Protein AF-A0A9P9PDI2-F1 (afdb_monomer_lite)

Secondary structure (DSSP, 8-state):
---HHHHHHHHHHHHHHHHHHHHTT-HHHHHHHHHHHHH-TT--HHHHHHHHHHHHHH-S-HHHHHHHHHHHHHHHHHHHHHS-TTS-HHHHHHHHHHHHHHHHHHHHHHHHHHHHTTTTS-SS----------------

pLDDT: mean 81.62, std 16.83, range [42.59, 97.38]

Structure (mmCIF, N/CA/C/O backbone):
data_AF-A0A9P9PDI2-F1
#
_entry.id   AF-A0A9P9PDI2-F1
#
loop_
_atom_site.group_PDB
_atom_site.id
_atom_site.type_symbol
_atom_site.label_atom_id
_atom_site.label_alt_id
_atom_site.label_comp_id
_atom_site.label_asym_id
_atom_site.label_entity_id
_atom_site.label_seq_id
_atom_site.pdbx_PDB_ins_code
_atom_site.Cartn_x
_atom_site.Cartn_y
_atom_site.Cartn_z
_atom_site.occupancy
_atom_site.B_iso_or_equiv
_atom_site.auth_seq_id
_atom_site.auth_comp_id
_atom_site.auth_asym_id
_atom_site.auth_atom_id
_atom_site.pdbx_PDB_model_num
ATOM 1 N N . MET A 1 1 ? -1.127 -13.590 -28.600 1.00 42.59 1 MET A N 1
ATOM 2 C CA . MET A 1 1 ? -0.038 -12.936 -27.851 1.00 42.59 1 MET A CA 1
ATOM 3 C C . MET A 1 1 ? -0.584 -11.592 -27.416 1.00 42.59 1 MET A C 1
ATOM 5 O O . MET A 1 1 ? -0.744 -10.727 -28.268 1.00 42.59 1 MET A O 1
ATOM 9 N N . ALA A 1 2 ? -1.045 -11.480 -26.168 1.00 45.91 2 ALA A N 1
ATOM 10 C CA . ALA A 1 2 ? -1.513 -10.203 -25.639 1.00 45.91 2 ALA A CA 1
ATOM 11 C C . ALA A 1 2 ? -0.301 -9.274 -25.520 1.00 45.91 2 ALA A C 1
ATOM 13 O O . ALA A 1 2 ? 0.767 -9.696 -25.082 1.00 45.91 2 ALA A O 1
ATOM 14 N N . ASN A 1 3 ? -0.450 -8.057 -26.027 1.00 45.94 3 ASN A N 1
ATOM 15 C CA . ASN A 1 3 ? 0.608 -7.062 -26.079 1.00 45.94 3 ASN A CA 1
ATOM 16 C C . ASN A 1 3 ? 0.934 -6.649 -24.631 1.00 45.94 3 ASN A C 1
ATOM 18 O O . ASN A 1 3 ? 0.032 -6.176 -23.946 1.00 45.94 3 ASN A O 1
ATOM 22 N N . ASP A 1 4 ? 2.176 -6.832 -24.169 1.00 55.78 4 ASP A N 1
ATOM 23 C CA . ASP A 1 4 ? 2.650 -6.512 -22.800 1.00 55.78 4 ASP A CA 1
ATOM 24 C C . ASP A 1 4 ? 2.222 -5.093 -22.355 1.00 55.78 4 ASP A C 1
ATOM 26 O O . ASP A 1 4 ? 1.774 -4.878 -21.232 1.00 55.78 4 ASP A O 1
ATOM 30 N N . GLY A 1 5 ? 2.187 -4.137 -23.291 1.00 56.81 5 GLY A N 1
ATOM 31 C CA . GLY A 1 5 ? 1.675 -2.786 -23.037 1.00 56.81 5 GLY A CA 1
ATOM 32 C C . GLY A 1 5 ? 0.186 -2.706 -22.660 1.00 56.81 5 GLY A C 1
ATOM 33 O O . GLY A 1 5 ? -0.175 -1.897 -21.817 1.00 56.81 5 GLY A O 1
ATOM 34 N N . SER A 1 6 ? -0.682 -3.557 -23.219 1.00 60.94 6 SER A N 1
ATOM 35 C CA . SER A 1 6 ? -2.129 -3.533 -22.932 1.00 60.94 6 SER A CA 1
ATOM 36 C C . SER A 1 6 ? -2.453 -4.007 -21.516 1.00 60.94 6 SER A C 1
ATOM 38 O O . SER A 1 6 ? -3.423 -3.542 -20.929 1.00 60.94 6 SER A O 1
ATOM 40 N N . ILE A 1 7 ? -1.649 -4.931 -20.984 1.00 61.31 7 ILE A N 1
ATOM 41 C CA . ILE A 1 7 ? -1.811 -5.469 -19.629 1.00 61.31 7 ILE A CA 1
ATOM 42 C C . ILE A 1 7 ? -1.318 -4.441 -18.606 1.00 61.31 7 ILE A C 1
ATOM 44 O O . ILE A 1 7 ? -1.995 -4.171 -17.617 1.00 61.31 7 ILE A O 1
ATOM 48 N N . ARG A 1 8 ? -0.174 -3.796 -18.872 1.00 61.31 8 ARG A N 1
ATOM 49 C CA . ARG A 1 8 ? 0.348 -2.733 -18.002 1.00 61.31 8 ARG A CA 1
ATOM 50 C C . ARG A 1 8 ? -0.617 -1.551 -17.896 1.00 61.31 8 ARG A C 1
ATOM 52 O O . ARG A 1 8 ? -0.837 -1.090 -16.783 1.00 61.31 8 ARG A O 1
ATOM 59 N N . CYS A 1 9 ? -1.234 -1.126 -19.005 1.00 69.25 9 CYS A N 1
ATOM 60 C CA . CYS A 1 9 ? -2.239 -0.056 -18.994 1.00 69.25 9 CYS A CA 1
ATOM 61 C C . CYS A 1 9 ? -3.434 -0.379 -18.084 1.00 69.25 9 CYS A C 1
ATOM 63 O O . CYS A 1 9 ? -3.857 0.484 -17.322 1.00 69.25 9 CYS A O 1
ATOM 65 N N . GLN A 1 10 ? -3.926 -1.622 -18.099 1.00 82.88 10 GLN A N 1
ATOM 66 C CA . GLN A 1 10 ? -5.062 -2.025 -17.266 1.00 82.88 10 GLN A CA 1
ATOM 67 C C . GLN A 1 10 ? -4.744 -1.929 -15.766 1.00 82.88 10 GLN A C 1
ATOM 69 O O . GLN A 1 10 ? -5.554 -1.419 -14.996 1.00 82.88 10 GLN A O 1
ATOM 74 N N . TYR A 1 11 ? -3.565 -2.385 -15.334 1.00 84.44 11 TYR A N 1
ATOM 75 C CA . TYR A 1 11 ? -3.185 -2.291 -13.922 1.00 84.44 11 TYR A CA 1
ATOM 76 C C . TYR A 1 11 ? -2.919 -0.853 -13.481 1.00 84.44 11 TYR A C 1
ATOM 78 O O . TYR A 1 11 ? -3.297 -0.497 -12.366 1.00 84.44 11 TYR A O 1
ATOM 86 N N . THR A 1 12 ? -2.337 -0.016 -14.350 1.00 85.81 12 THR A N 1
ATOM 87 C CA . THR A 1 12 ? -2.208 1.425 -14.090 1.00 85.81 12 THR A CA 1
ATOM 88 C C . THR A 1 12 ? -3.574 2.066 -13.858 1.00 85.81 12 THR A C 1
ATOM 90 O O . THR A 1 12 ? -3.764 2.753 -12.861 1.00 85.81 12 THR A O 1
ATOM 93 N N . GLU A 1 13 ? -4.535 1.833 -14.753 1.00 87.50 13 GLU A N 1
ATOM 94 C CA . GLU A 1 13 ? -5.880 2.409 -14.654 1.00 87.50 13 GLU A CA 1
ATOM 95 C C . GLU A 1 13 ? -6.584 1.986 -13.364 1.00 87.50 13 GLU A C 1
ATOM 97 O O . GLU A 1 13 ? -7.062 2.840 -12.621 1.00 87.50 13 GLU A O 1
ATOM 102 N N . ARG A 1 14 ? -6.571 0.687 -13.047 1.00 88.50 14 ARG A N 1
ATOM 103 C CA . ARG A 1 14 ? -7.255 0.160 -11.860 1.00 88.50 14 ARG A CA 1
ATOM 104 C C . ARG A 1 14 ? -6.613 0.594 -10.542 1.00 88.50 14 ARG A C 1
ATOM 106 O O . ARG A 1 14 ? -7.326 0.901 -9.595 1.00 88.50 14 ARG A O 1
ATOM 113 N N . THR A 1 15 ? -5.280 0.644 -10.459 1.00 87.06 15 THR A N 1
ATOM 114 C CA . THR A 1 15 ? -4.613 1.168 -9.248 1.00 87.06 15 THR A CA 1
ATOM 115 C C . THR A 1 15 ? -4.841 2.665 -9.076 1.00 87.06 15 THR A C 1
ATOM 117 O O . THR A 1 15 ? -5.047 3.117 -7.953 1.00 87.06 15 THR A O 1
ATOM 120 N N . ASN A 1 16 ? -4.880 3.433 -10.168 1.00 89.38 16 ASN A N 1
ATOM 121 C CA . ASN A 1 16 ? -5.242 4.849 -10.110 1.00 89.38 16 ASN A CA 1
ATOM 122 C C . ASN A 1 16 ? -6.703 5.052 -9.687 1.00 89.38 16 ASN A C 1
ATOM 124 O O . ASN A 1 16 ? -6.999 5.997 -8.962 1.00 89.38 16 ASN A O 1
ATOM 128 N N . GLU A 1 17 ? -7.613 4.179 -10.118 1.00 90.94 17 GLU A N 1
ATOM 129 C CA . GLU A 1 17 ? -9.011 4.195 -9.686 1.00 90.94 17 GLU A CA 1
ATOM 130 C C . GLU A 1 17 ? -9.143 3.895 -8.186 1.00 90.94 17 GLU A C 1
ATOM 132 O O . GLU A 1 17 ? -9.807 4.646 -7.476 1.00 90.94 17 GLU A O 1
ATOM 137 N N . ALA A 1 18 ? -8.432 2.886 -7.672 1.00 91.19 18 ALA A N 1
ATOM 138 C CA . ALA A 1 18 ? -8.390 2.602 -6.235 1.00 91.19 18 ALA A CA 1
ATOM 139 C C . ALA A 1 18 ? -7.827 3.791 -5.437 1.00 91.19 18 ALA A C 1
ATOM 141 O O . ALA A 1 18 ? -8.412 4.209 -4.440 1.00 91.19 18 ALA A O 1
ATOM 142 N N . ALA A 1 19 ? -6.734 4.396 -5.911 1.00 89.19 19 ALA A N 1
ATOM 143 C CA . ALA A 1 19 ? -6.169 5.591 -5.292 1.00 89.19 19 ALA A CA 1
ATOM 144 C C . ALA A 1 19 ? -7.137 6.784 -5.343 1.00 89.19 19 ALA A C 1
ATOM 146 O O . ALA A 1 19 ? -7.187 7.584 -4.416 1.00 89.19 19 ALA A O 1
ATOM 147 N N . LYS A 1 20 ? -7.939 6.915 -6.403 1.00 92.69 20 LYS A N 1
ATOM 148 C CA . LYS A 1 20 ? -8.958 7.963 -6.486 1.00 92.69 20 LYS A CA 1
ATOM 149 C C . LYS A 1 20 ? -10.011 7.801 -5.388 1.00 92.69 20 LYS A C 1
ATOM 151 O O . LYS A 1 20 ? -10.342 8.791 -4.747 1.00 92.69 20 LYS A O 1
ATOM 156 N N . PHE A 1 21 ? -10.488 6.579 -5.149 1.00 92.00 21 PHE A N 1
ATOM 157 C CA . PHE A 1 21 ? -11.414 6.307 -4.049 1.00 92.00 21 PHE A CA 1
ATOM 158 C C . PHE A 1 21 ? -10.819 6.687 -2.690 1.00 92.00 21 PHE A C 1
ATOM 160 O O . PHE A 1 21 ? -11.505 7.323 -1.897 1.00 92.00 21 PHE A O 1
ATOM 167 N N . TYR A 1 22 ? -9.531 6.412 -2.466 1.00 88.50 22 TYR A N 1
ATOM 168 C CA . TYR A 1 22 ? -8.823 6.864 -1.265 1.00 88.50 22 TYR A CA 1
ATOM 169 C C . TYR A 1 22 ? -8.874 8.391 -1.086 1.00 88.50 22 TYR A C 1
ATOM 171 O O . TYR A 1 22 ? -9.241 8.885 -0.024 1.00 88.50 22 TYR A O 1
ATOM 179 N N . TRP A 1 23 ? -8.569 9.156 -2.138 1.00 89.06 23 TRP A N 1
ATOM 180 C CA . TRP A 1 23 ? -8.580 10.623 -2.073 1.00 89.06 23 TRP A CA 1
ATOM 181 C C . TRP A 1 23 ? -9.983 11.240 -1.977 1.00 89.06 23 TRP A C 1
ATOM 183 O O . TRP A 1 23 ? -10.117 12.381 -1.536 1.00 89.06 23 TRP A O 1
ATOM 193 N N . GLU A 1 24 ? -11.016 10.515 -2.408 1.00 93.56 24 GLU A N 1
ATOM 194 C CA . GLU A 1 24 ? -12.420 10.944 -2.380 1.00 93.56 24 GLU A CA 1
ATOM 195 C C . GLU A 1 24 ? -13.196 10.410 -1.158 1.00 93.56 24 GLU A C 1
ATOM 197 O O . GLU A 1 24 ? -14.417 10.544 -1.125 1.00 93.56 24 GLU A O 1
ATOM 202 N N . ASP A 1 25 ? -12.504 9.853 -0.153 1.00 88.81 25 ASP A N 1
ATOM 203 C CA . ASP A 1 25 ? -13.089 9.284 1.080 1.00 88.81 25 ASP A CA 1
ATOM 204 C C . ASP A 1 25 ? -14.009 8.063 0.838 1.00 88.81 25 ASP A C 1
ATOM 206 O O . ASP A 1 25 ? -14.823 7.681 1.675 1.00 88.81 25 ASP A O 1
ATOM 210 N N . GLY A 1 26 ? -13.873 7.414 -0.323 1.00 91.88 26 GLY A N 1
ATOM 211 C CA . GLY A 1 26 ? -14.533 6.153 -0.681 1.00 91.88 26 GLY A CA 1
ATOM 212 C C . GLY A 1 26 ? -13.732 4.945 -0.201 1.00 91.88 26 GLY A C 1
ATOM 213 O O . GLY A 1 26 ? -13.248 4.153 -1.008 1.00 91.88 26 GLY A O 1
ATOM 214 N N . LEU A 1 27 ? -13.497 4.839 1.109 1.00 91.81 27 LEU A N 1
ATOM 215 C CA . LEU A 1 27 ? -12.565 3.848 1.663 1.00 91.81 27 LEU A CA 1
ATOM 216 C C . LEU A 1 27 ? -13.021 2.402 1.416 1.00 91.81 27 LEU A C 1
ATOM 218 O O . LEU A 1 27 ? -12.192 1.556 1.088 1.00 91.81 27 LEU A O 1
ATOM 222 N N . GLU A 1 28 ? -14.324 2.119 1.488 1.00 93.06 28 GLU A N 1
ATOM 223 C CA . GLU A 1 28 ? -14.866 0.782 1.208 1.00 93.06 28 GLU A CA 1
ATOM 224 C C . GLU A 1 28 ? -14.613 0.362 -0.248 1.00 93.06 28 GLU A C 1
ATOM 226 O O . GLU A 1 28 ? -14.156 -0.754 -0.507 1.00 93.06 28 GLU A O 1
ATOM 231 N N . GLU A 1 29 ? -14.853 1.260 -1.207 1.00 93.75 29 GLU A N 1
ATOM 232 C CA . GLU A 1 29 ? -14.571 1.019 -2.622 1.00 93.75 29 GLU A CA 1
ATOM 233 C C . GLU A 1 29 ? -13.070 0.886 -2.894 1.00 93.75 29 GLU A C 1
ATOM 235 O O . GLU A 1 29 ? -12.662 0.051 -3.708 1.00 93.75 29 GLU A O 1
ATOM 240 N N . CYS A 1 30 ? -12.242 1.666 -2.192 1.00 93.69 30 CYS A N 1
ATOM 241 C CA . CYS A 1 30 ? -10.789 1.551 -2.259 1.00 93.69 30 CYS A CA 1
ATOM 242 C C . CYS A 1 30 ? -10.326 0.160 -1.807 1.00 93.69 30 CYS A C 1
ATOM 244 O O . CYS A 1 30 ? -9.614 -0.518 -2.552 1.00 93.69 30 CYS A O 1
ATOM 246 N N . VAL A 1 31 ? -10.781 -0.289 -0.632 1.00 94.31 31 VAL A N 1
ATOM 247 C CA . VAL A 1 31 ? -10.447 -1.604 -0.068 1.00 94.31 31 VAL A CA 1
ATOM 248 C C . VAL A 1 31 ? -10.905 -2.720 -1.000 1.00 94.31 31 V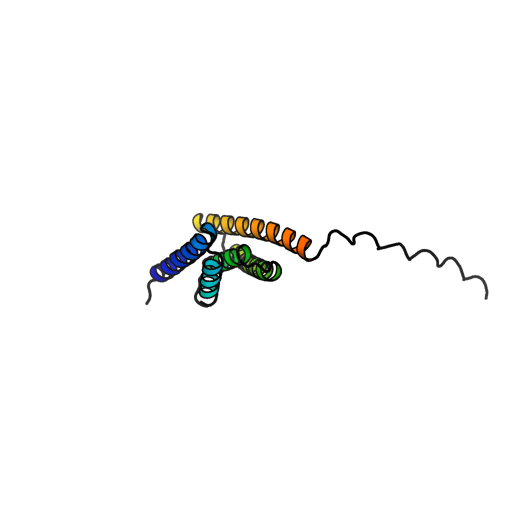AL A C 1
ATOM 250 O O . VAL A 1 31 ? -10.108 -3.593 -1.342 1.00 94.31 31 VAL A O 1
ATOM 253 N N . ALA A 1 32 ? -12.157 -2.674 -1.462 1.00 95.00 32 ALA A N 1
ATOM 254 C CA . ALA A 1 32 ? -12.711 -3.701 -2.338 1.00 95.00 32 ALA A CA 1
ATOM 255 C C . ALA A 1 32 ? -11.909 -3.831 -3.642 1.00 95.00 32 ALA A C 1
ATOM 257 O O . ALA A 1 32 ? -11.540 -4.938 -4.042 1.00 95.00 32 ALA A O 1
ATOM 258 N N . LEU A 1 33 ? -11.589 -2.706 -4.288 1.00 93.62 33 LEU A N 1
ATOM 259 C CA . LEU A 1 33 ? -10.840 -2.714 -5.541 1.00 93.62 33 LEU A CA 1
ATOM 260 C C . LEU A 1 33 ? -9.373 -3.117 -5.334 1.00 93.62 33 LEU A C 1
ATOM 262 O O . LEU A 1 33 ? -8.817 -3.845 -6.156 1.00 93.62 33 LEU A O 1
ATOM 266 N N . ALA A 1 34 ? -8.740 -2.680 -4.243 1.00 93.44 34 ALA A N 1
ATOM 267 C CA . ALA A 1 34 ? -7.370 -3.063 -3.917 1.00 93.44 34 ALA A CA 1
ATOM 268 C C . ALA A 1 34 ? -7.252 -4.559 -3.570 1.00 93.44 34 ALA A C 1
ATOM 270 O O . ALA A 1 34 ? -6.289 -5.202 -3.989 1.00 93.44 34 ALA A O 1
ATOM 271 N N . GLN A 1 35 ? -8.241 -5.144 -2.889 1.00 94.44 35 GLN A N 1
ATOM 272 C CA . GLN A 1 35 ? -8.313 -6.592 -2.660 1.00 94.44 35 GLN A CA 1
ATOM 273 C C . GLN A 1 35 ? -8.501 -7.363 -3.970 1.00 94.44 35 GLN A C 1
ATOM 275 O O . GLN A 1 35 ? -7.741 -8.290 -4.241 1.00 94.44 35 GLN A O 1
ATOM 280 N N . GLU A 1 36 ? -9.430 -6.931 -4.831 1.00 94.25 36 GLU A N 1
ATOM 281 C CA . GLU A 1 36 ? -9.649 -7.556 -6.144 1.00 94.25 36 GLU A CA 1
ATOM 282 C C . GLU A 1 36 ? -8.374 -7.533 -7.005 1.00 94.25 36 GLU A C 1
ATOM 284 O O . GLU A 1 36 ? -8.068 -8.477 -7.733 1.00 94.25 36 GLU A O 1
ATOM 289 N N . LEU A 1 37 ? -7.601 -6.450 -6.902 1.00 92.56 37 LEU A N 1
ATOM 290 C CA . LEU A 1 37 ? -6.296 -6.318 -7.538 1.00 92.56 37 LEU A CA 1
ATOM 291 C C . LEU A 1 37 ? -5.285 -7.349 -7.004 1.00 92.56 37 LEU A C 1
ATOM 293 O O . LEU A 1 37 ? -4.562 -7.956 -7.792 1.00 92.56 37 LEU A O 1
ATOM 297 N N . LEU A 1 38 ? -5.237 -7.585 -5.691 1.00 92.94 38 LEU A N 1
ATOM 298 C CA . LEU A 1 38 ? -4.318 -8.559 -5.090 1.00 92.94 38 LEU A CA 1
ATOM 299 C C . LEU A 1 38 ? -4.685 -10.020 -5.364 1.00 92.94 38 LEU A C 1
ATOM 301 O O . LEU A 1 38 ? -3.780 -10.867 -5.384 1.00 92.94 38 LEU A O 1
ATOM 305 N N . ASP A 1 39 ? -5.966 -10.302 -5.592 1.00 93.12 39 ASP A N 1
ATOM 306 C CA . ASP A 1 39 ? -6.460 -11.627 -5.973 1.00 93.12 39 ASP A CA 1
ATOM 307 C C . ASP A 1 39 ? -5.993 -12.049 -7.373 1.00 93.12 39 ASP A C 1
ATOM 309 O O . ASP A 1 39 ? -5.978 -13.244 -7.682 1.00 93.12 39 ASP A O 1
ATOM 313 N N . ASP A 1 40 ? -5.552 -11.099 -8.206 1.00 91.00 40 ASP A N 1
ATOM 314 C CA . ASP A 1 40 ? -4.936 -11.390 -9.496 1.00 91.00 40 ASP A CA 1
ATOM 315 C C . ASP A 1 40 ? -3.485 -11.896 -9.310 1.00 91.00 40 ASP A C 1
ATOM 317 O O . ASP A 1 40 ? -2.596 -11.141 -8.880 1.00 91.00 40 ASP A O 1
ATOM 321 N N . PRO A 1 41 ? -3.195 -13.178 -9.618 1.00 85.19 41 PRO A N 1
ATOM 322 C CA . PRO A 1 41 ? -1.851 -13.733 -9.481 1.00 85.19 41 PRO A CA 1
ATOM 323 C C . PRO A 1 41 ? -0.880 -13.211 -10.548 1.00 85.19 41 PRO A C 1
ATOM 325 O O . PRO A 1 41 ? 0.333 -13.283 -10.341 1.00 85.19 41 PRO A O 1
ATOM 328 N N . ASP A 1 42 ? -1.389 -12.684 -11.665 1.00 86.25 42 ASP A N 1
ATOM 329 C CA . ASP A 1 42 ? -0.589 -12.188 -12.786 1.00 86.25 42 ASP A CA 1
ATOM 330 C C . ASP A 1 42 ? -0.234 -10.698 -12.628 1.00 86.25 42 ASP A C 1
ATOM 332 O O . ASP A 1 42 ? 0.406 -10.097 -13.499 1.00 86.25 42 ASP A O 1
ATOM 336 N N . MET A 1 43 ? -0.620 -10.089 -11.502 1.00 85.88 43 MET A N 1
ATOM 337 C CA . MET A 1 43 ? -0.322 -8.700 -11.191 1.00 85.88 43 MET A CA 1
ATOM 338 C C . MET A 1 43 ? 1.192 -8.441 -11.098 1.00 85.88 43 MET A C 1
ATOM 340 O O . MET A 1 43 ? 1.883 -9.055 -10.275 1.00 85.88 43 MET A O 1
ATOM 344 N N . PRO A 1 44 ? 1.726 -7.459 -11.851 1.00 87.81 44 PRO A N 1
ATOM 345 C CA . PRO A 1 44 ? 3.104 -7.027 -11.688 1.00 87.81 44 PRO A CA 1
ATOM 346 C C . PRO A 1 44 ? 3.365 -6.517 -10.269 1.00 87.81 44 PRO A C 1
ATOM 348 O O . PRO A 1 44 ? 2.557 -5.794 -9.684 1.00 87.81 44 PRO A O 1
ATOM 351 N N . ARG A 1 45 ? 4.539 -6.851 -9.730 1.00 88.31 45 ARG A N 1
ATOM 352 C CA . ARG A 1 45 ? 4.889 -6.621 -8.319 1.00 88.31 45 ARG A CA 1
ATOM 353 C C . ARG A 1 45 ? 4.797 -5.163 -7.892 1.00 88.31 45 ARG A C 1
ATOM 355 O O . ARG A 1 45 ? 4.358 -4.900 -6.782 1.00 88.31 45 ARG A O 1
ATOM 362 N N . TYR A 1 46 ? 5.127 -4.234 -8.784 1.00 86.56 46 TYR A N 1
ATOM 363 C CA . TYR A 1 46 ? 4.964 -2.805 -8.538 1.00 86.56 46 TYR A CA 1
ATOM 364 C C . TYR A 1 46 ? 3.521 -2.426 -8.160 1.00 86.56 46 TYR A C 1
ATOM 366 O O . TYR A 1 46 ? 3.286 -1.791 -7.134 1.00 86.56 46 TYR A O 1
ATOM 374 N N . TYR A 1 47 ? 2.541 -2.870 -8.952 1.00 90.00 47 TYR A N 1
ATOM 375 C CA . TYR A 1 47 ? 1.126 -2.616 -8.667 1.00 90.00 47 TYR A CA 1
ATOM 376 C C . TYR A 1 47 ? 0.657 -3.368 -7.425 1.00 90.00 47 TYR A C 1
ATOM 378 O O . TYR A 1 47 ? -0.175 -2.856 -6.682 1.00 90.00 47 TYR A O 1
ATOM 386 N N . ARG A 1 48 ? 1.249 -4.538 -7.156 1.00 93.44 48 ARG A N 1
ATOM 387 C CA . ARG A 1 48 ? 0.999 -5.293 -5.928 1.00 93.44 48 ARG A CA 1
ATOM 388 C C . ARG A 1 48 ? 1.437 -4.516 -4.685 1.00 93.44 48 ARG A C 1
ATOM 390 O O . ARG A 1 48 ? 0.684 -4.461 -3.722 1.00 93.44 48 ARG A O 1
ATOM 397 N N . ILE A 1 49 ? 2.614 -3.883 -4.719 1.00 93.81 49 ILE A N 1
ATOM 398 C CA . ILE A 1 49 ? 3.095 -3.019 -3.629 1.00 93.81 49 ILE A CA 1
ATOM 399 C C . ILE A 1 49 ? 2.125 -1.850 -3.427 1.00 93.81 49 ILE A C 1
ATOM 401 O O . ILE A 1 49 ? 1.681 -1.633 -2.306 1.00 93.81 49 ILE A O 1
ATOM 405 N N . LYS A 1 50 ? 1.718 -1.160 -4.503 1.00 92.69 50 LYS A N 1
ATOM 406 C CA . LYS A 1 50 ? 0.741 -0.058 -4.422 1.00 92.69 50 LYS A CA 1
ATOM 407 C C . LYS A 1 50 ? -0.596 -0.472 -3.809 1.00 92.69 50 LYS A C 1
ATOM 409 O O . LYS A 1 50 ? -1.108 0.228 -2.945 1.00 92.69 50 LYS A O 1
ATOM 414 N N . ALA A 1 51 ? -1.156 -1.602 -4.237 1.00 94.75 51 ALA A N 1
ATOM 415 C CA . ALA A 1 51 ? -2.413 -2.103 -3.687 1.00 94.75 51 ALA A CA 1
ATOM 416 C C . ALA A 1 51 ? -2.290 -2.438 -2.190 1.00 94.75 51 ALA A C 1
ATOM 418 O O . ALA A 1 51 ? -3.186 -2.114 -1.418 1.00 94.75 51 ALA A O 1
ATOM 419 N N . LEU A 1 52 ? -1.162 -3.017 -1.760 1.00 96.56 52 LEU A N 1
ATOM 420 C CA . LEU A 1 52 ? -0.901 -3.277 -0.341 1.00 96.56 52 LEU A CA 1
ATOM 421 C C . LEU A 1 52 ? -0.745 -1.984 0.476 1.00 96.56 52 LEU A C 1
ATOM 423 O O . LEU A 1 52 ? -1.262 -1.915 1.586 1.00 96.56 52 LEU A O 1
ATOM 427 N N . VAL A 1 53 ? -0.078 -0.957 -0.066 1.00 95.12 53 VAL A N 1
ATOM 428 C CA . VAL A 1 53 ? 0.028 0.367 0.581 1.00 95.12 53 VAL A CA 1
ATOM 429 C C . VAL A 1 53 ? -1.356 0.990 0.759 1.00 95.12 53 VAL A C 1
ATOM 431 O O . VAL A 1 53 ? -1.680 1.440 1.854 1.00 95.12 53 VAL A O 1
ATOM 434 N N . LEU A 1 54 ? -2.196 0.956 -0.283 1.00 94.31 54 LEU A N 1
ATOM 435 C CA . LEU A 1 54 ? -3.572 1.452 -0.205 1.00 94.31 54 LEU A CA 1
ATOM 436 C C . LEU A 1 54 ? -4.380 0.709 0.863 1.00 94.31 54 LEU A C 1
ATOM 438 O O . LEU A 1 54 ? -5.044 1.355 1.665 1.00 94.31 54 LEU A O 1
ATOM 442 N N . LEU A 1 55 ? -4.291 -0.622 0.934 1.00 96.06 55 LEU A N 1
ATOM 443 C CA . LEU A 1 55 ? -4.982 -1.392 1.976 1.00 96.06 55 LEU A CA 1
ATOM 444 C C . LEU A 1 55 ? -4.483 -1.051 3.377 1.00 96.06 55 LEU A C 1
ATOM 446 O O . LEU A 1 55 ? -5.289 -0.839 4.278 1.00 96.06 55 LEU A O 1
ATOM 450 N N . GLY A 1 56 ? -3.168 -0.927 3.557 1.00 94.88 56 GLY A N 1
ATOM 451 C CA . GLY A 1 56 ? -2.602 -0.499 4.833 1.00 94.88 56 GLY A CA 1
ATOM 452 C C . GLY A 1 56 ? -3.061 0.899 5.258 1.00 94.88 56 GLY A C 1
ATOM 453 O O . GLY A 1 56 ? -3.184 1.159 6.448 1.00 94.88 56 GLY A O 1
ATOM 454 N N . ALA A 1 57 ? -3.345 1.791 4.309 1.00 93.50 57 ALA A N 1
ATOM 455 C CA . ALA A 1 57 ? -3.817 3.145 4.593 1.00 93.50 57 ALA A CA 1
ATOM 456 C C . ALA A 1 57 ? -5.341 3.256 4.803 1.00 93.50 57 ALA A C 1
ATOM 458 O O . ALA A 1 57 ? -5.807 4.293 5.268 1.00 93.50 57 ALA A O 1
ATOM 459 N N . THR A 1 58 ? -6.121 2.236 4.432 1.00 94.56 58 THR A N 1
ATOM 460 C CA . THR A 1 58 ? -7.596 2.322 4.371 1.00 94.56 58 THR A CA 1
ATOM 461 C C . THR A 1 58 ? -8.336 1.352 5.269 1.00 94.56 58 THR A C 1
ATOM 463 O O . THR A 1 58 ? -9.492 1.600 5.595 1.00 94.56 58 THR A O 1
ATOM 466 N N . VAL A 1 59 ? -7.705 0.248 5.661 1.00 94.25 59 VAL A N 1
ATOM 467 C CA . VAL A 1 59 ? -8.331 -0.739 6.539 1.00 94.25 59 VAL A CA 1
ATOM 468 C C . VAL A 1 59 ? -8.367 -0.225 7.978 1.00 94.25 59 VAL A C 1
ATOM 470 O O . VAL A 1 59 ? -7.344 0.161 8.538 1.00 94.25 59 VAL A O 1
ATOM 473 N N . ASP A 1 60 ? -9.550 -0.281 8.594 1.00 92.06 60 ASP A N 1
ATOM 474 C CA . ASP A 1 60 ? -9.787 0.220 9.954 1.00 92.06 60 ASP A CA 1
ATOM 475 C C . ASP A 1 60 ? -9.048 -0.576 11.046 1.00 92.06 60 ASP A C 1
ATOM 477 O O . ASP A 1 60 ? -8.700 -0.032 12.100 1.00 92.06 60 ASP A O 1
ATOM 481 N N . ASP A 1 61 ? -8.815 -1.880 10.849 1.00 93.56 61 ASP A N 1
ATOM 482 C CA . ASP A 1 61 ? -8.044 -2.663 11.816 1.00 93.56 61 ASP A CA 1
ATOM 483 C C . ASP A 1 61 ? -6.546 -2.404 11.638 1.00 93.56 61 ASP A C 1
ATOM 485 O O . ASP A 1 61 ? -5.906 -2.945 10.742 1.00 93.56 61 ASP A O 1
ATOM 489 N N . VAL A 1 62 ? -5.966 -1.643 12.568 1.00 92.75 62 VAL A N 1
ATOM 490 C CA . VAL A 1 62 ? -4.533 -1.307 12.571 1.00 92.75 62 VAL A CA 1
ATOM 491 C C . VAL A 1 62 ? -3.591 -2.526 12.527 1.00 92.75 62 VAL A C 1
ATOM 493 O O . VAL A 1 62 ? -2.471 -2.417 12.034 1.00 92.75 62 VAL A O 1
ATOM 496 N N . VAL A 1 63 ? -4.008 -3.694 13.035 1.00 92.44 63 VAL A N 1
ATOM 497 C CA . VAL A 1 63 ? -3.194 -4.922 12.972 1.00 92.44 63 VAL A CA 1
ATOM 498 C C . VAL A 1 63 ? -3.210 -5.477 11.553 1.00 92.44 63 VAL A C 1
ATOM 500 O O . VAL A 1 63 ? -2.154 -5.795 11.013 1.00 92.44 63 VAL A O 1
ATOM 503 N N . GLU A 1 64 ? -4.388 -5.529 10.931 1.00 95.25 64 GLU A N 1
ATOM 504 C CA . GLU A 1 64 ? -4.538 -5.960 9.540 1.00 95.25 64 GLU A CA 1
ATOM 505 C C . GLU A 1 64 ? -3.830 -4.987 8.583 1.00 95.25 64 GLU A C 1
ATOM 507 O O . GLU A 1 64 ? -3.061 -5.397 7.713 1.00 95.25 64 GLU A O 1
ATOM 512 N N . ALA A 1 65 ? -4.002 -3.685 8.805 1.00 95.00 65 ALA A N 1
ATOM 513 C CA . ALA A 1 65 ? -3.308 -2.629 8.083 1.00 95.00 65 ALA A CA 1
ATOM 514 C C . ALA A 1 65 ? -1.777 -2.779 8.160 1.00 95.00 65 ALA A C 1
ATOM 516 O O . ALA A 1 65 ? -1.065 -2.638 7.160 1.00 95.00 65 ALA A O 1
ATOM 517 N N . ASN A 1 66 ? -1.258 -3.133 9.338 1.00 94.75 66 ASN A N 1
ATOM 518 C CA . ASN A 1 66 ? 0.163 -3.392 9.537 1.00 94.75 66 ASN A CA 1
ATOM 519 C C . ASN A 1 66 ? 0.648 -4.659 8.826 1.00 94.75 66 ASN A C 1
ATOM 521 O O . ASN A 1 66 ? 1.750 -4.650 8.276 1.00 94.75 66 ASN A O 1
ATOM 525 N N . ASP A 1 67 ? -0.163 -5.712 8.754 1.00 96.00 67 ASP A N 1
ATOM 526 C CA . ASP A 1 67 ? 0.174 -6.897 7.963 1.00 96.00 67 ASP A CA 1
ATOM 527 C C . ASP A 1 67 ? 0.304 -6.556 6.467 1.00 96.00 67 ASP A C 1
ATOM 529 O O . ASP A 1 67 ? 1.246 -7.009 5.805 1.00 96.00 67 ASP A O 1
ATOM 533 N N . TYR A 1 68 ? -0.573 -5.702 5.924 1.00 97.38 68 TYR A N 1
ATOM 534 C CA . TYR A 1 68 ? -0.427 -5.204 4.551 1.00 97.38 68 TYR A CA 1
ATOM 535 C C . TYR A 1 68 ? 0.853 -4.380 4.370 1.00 97.38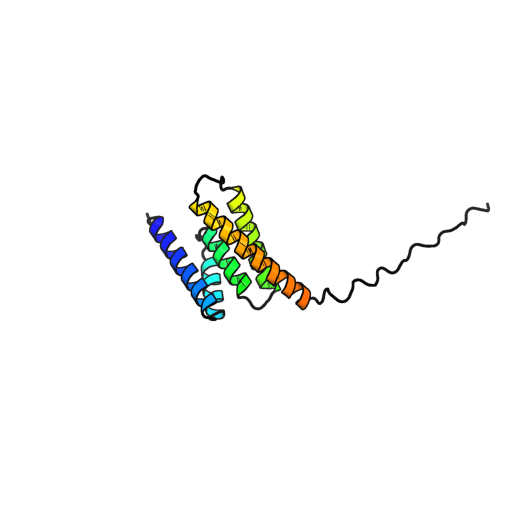 68 TYR A C 1
ATOM 537 O O . TYR A 1 68 ? 1.588 -4.613 3.405 1.00 97.38 68 TYR A O 1
ATOM 545 N N . SER A 1 69 ? 1.169 -3.489 5.315 1.00 96.19 69 SER A N 1
ATOM 546 C CA . SER A 1 69 ? 2.400 -2.685 5.299 1.00 96.19 69 SER A CA 1
ATOM 547 C C . SER A 1 69 ? 3.667 -3.555 5.307 1.00 96.19 69 SER A C 1
ATOM 549 O O . SER A 1 69 ? 4.552 -3.378 4.466 1.00 96.19 69 SER A O 1
ATOM 551 N N . ILE A 1 70 ? 3.726 -4.580 6.166 1.00 96.06 70 ILE A N 1
ATOM 552 C CA . ILE A 1 70 ? 4.848 -5.533 6.227 1.00 96.06 70 ILE A CA 1
ATOM 553 C C . ILE A 1 70 ? 5.018 -6.271 4.894 1.00 96.06 70 ILE A C 1
ATOM 555 O O . ILE A 1 70 ? 6.139 -6.422 4.395 1.00 96.06 70 ILE A O 1
ATOM 559 N N . ASN A 1 71 ? 3.916 -6.732 4.300 1.00 95.88 71 ASN A N 1
ATOM 560 C CA . ASN A 1 71 ? 3.951 -7.430 3.016 1.00 95.88 71 ASN A CA 1
ATOM 561 C C . ASN A 1 71 ? 4.424 -6.512 1.881 1.00 95.88 71 ASN A C 1
ATOM 563 O O . ASN A 1 71 ? 5.225 -6.932 1.037 1.00 95.88 71 ASN A O 1
ATOM 567 N N . ALA A 1 72 ? 3.967 -5.259 1.872 1.00 95.75 72 ALA A N 1
ATOM 568 C CA . ALA A 1 72 ? 4.382 -4.259 0.898 1.00 95.75 72 ALA A CA 1
ATOM 569 C C . ALA A 1 72 ? 5.883 -3.956 1.018 1.00 95.75 72 ALA A C 1
ATOM 571 O O . ALA A 1 72 ? 6.603 -3.979 0.018 1.00 95.75 72 ALA A O 1
ATOM 572 N N . GLU A 1 73 ? 6.378 -3.769 2.244 1.00 95.38 73 GLU A N 1
ATOM 573 C CA . GLU A 1 73 ? 7.792 -3.521 2.519 1.00 95.38 73 GLU A CA 1
ATOM 574 C C . GLU A 1 73 ? 8.676 -4.707 2.111 1.00 95.38 73 GLU A C 1
ATOM 576 O O . GLU A 1 73 ? 9.737 -4.522 1.507 1.00 95.38 73 GLU A O 1
ATOM 581 N N . ALA A 1 74 ? 8.244 -5.938 2.392 1.00 94.50 74 ALA A N 1
ATOM 582 C CA . ALA A 1 74 ? 8.976 -7.136 1.995 1.00 94.50 74 ALA A CA 1
ATOM 583 C C . ALA A 1 74 ? 9.142 -7.224 0.469 1.00 94.50 74 ALA A C 1
ATOM 585 O O . ALA A 1 74 ? 10.243 -7.508 -0.016 1.00 94.50 74 ALA A O 1
ATOM 586 N N . LEU A 1 75 ? 8.074 -6.944 -0.286 1.00 93.56 75 LEU A N 1
ATOM 587 C CA . LEU A 1 75 ? 8.114 -6.907 -1.748 1.00 93.56 75 LEU A CA 1
ATOM 588 C C . LEU A 1 75 ? 8.980 -5.755 -2.261 1.00 93.56 75 LEU A C 1
ATOM 590 O O . LEU A 1 75 ? 9.834 -5.983 -3.114 1.00 93.56 75 LEU A O 1
ATOM 594 N N . TRP A 1 76 ? 8.831 -4.551 -1.712 1.00 94.38 76 TRP A N 1
ATOM 595 C CA . TRP A 1 76 ? 9.632 -3.393 -2.109 1.00 94.38 76 TRP A CA 1
ATOM 596 C C . TRP A 1 76 ? 11.133 -3.631 -1.906 1.00 94.38 76 TRP A C 1
ATOM 598 O O . TRP A 1 76 ? 11.931 -3.396 -2.814 1.00 94.38 76 TRP A O 1
ATOM 608 N N . ARG A 1 77 ? 11.534 -4.188 -0.755 1.00 92.31 77 ARG A N 1
ATOM 609 C CA . ARG A 1 77 ? 12.937 -4.544 -0.476 1.00 92.31 77 ARG A CA 1
ATOM 610 C C . ARG A 1 77 ? 13.466 -5.617 -1.428 1.00 92.31 77 ARG A C 1
ATOM 612 O O . ARG A 1 77 ? 14.661 -5.623 -1.731 1.00 92.31 77 ARG A O 1
ATOM 619 N N . LEU A 1 78 ? 12.610 -6.545 -1.858 1.00 91.19 78 LEU A N 1
ATOM 620 C CA . LEU A 1 78 ? 12.975 -7.577 -2.826 1.00 91.19 78 LEU A CA 1
ATOM 621 C C . LEU A 1 78 ? 13.201 -6.974 -4.215 1.00 91.19 78 LEU A C 1
ATOM 623 O O . LEU A 1 78 ? 14.246 -7.235 -4.808 1.00 91.19 78 LEU A O 1
ATOM 627 N N . GLU A 1 79 ? 12.272 -6.142 -4.691 1.00 88.12 79 GLU A N 1
ATOM 628 C CA . GLU A 1 79 ? 12.397 -5.448 -5.978 1.00 88.12 79 GLU A CA 1
ATOM 629 C C . GLU A 1 79 ? 13.633 -4.551 -5.989 1.00 88.12 79 GLU A C 1
ATOM 631 O O . GLU A 1 79 ? 14.478 -4.677 -6.873 1.00 88.12 79 GLU A O 1
ATOM 636 N N . LYS A 1 80 ? 13.818 -3.727 -4.951 1.00 87.75 80 LYS A N 1
ATOM 637 C CA . LYS A 1 80 ? 14.980 -2.839 -4.833 1.00 87.75 80 LYS A CA 1
ATOM 638 C C . LYS A 1 80 ? 16.308 -3.599 -4.877 1.00 87.75 80 LYS A C 1
ATOM 640 O O . LYS A 1 80 ? 17.287 -3.097 -5.406 1.00 87.75 80 LYS A O 1
ATOM 645 N N . ARG A 1 81 ? 16.363 -4.819 -4.336 1.00 87.31 81 ARG A N 1
ATOM 646 C CA . ARG A 1 81 ? 17.579 -5.649 -4.377 1.00 87.31 81 ARG A CA 1
ATOM 647 C C . ARG A 1 81 ? 17.901 -6.159 -5.782 1.00 87.31 81 ARG A C 1
ATOM 649 O O . ARG A 1 81 ? 19.060 -6.463 -6.057 1.00 87.31 81 ARG A O 1
ATOM 656 N N . TRP A 1 82 ? 16.886 -6.377 -6.611 1.00 82.69 82 TRP A N 1
ATOM 657 C CA . TRP A 1 82 ? 17.045 -6.951 -7.949 1.00 82.69 82 TRP A CA 1
ATOM 658 C C . TRP A 1 82 ? 17.175 -5.893 -9.039 1.00 82.69 82 TRP A C 1
ATOM 660 O O . TRP A 1 82 ? 17.680 -6.211 -10.114 1.00 82.69 82 TRP A O 1
ATOM 670 N N . HIS A 1 83 ? 16.778 -4.656 -8.752 1.00 75.75 83 HIS A N 1
ATOM 671 C CA . HIS A 1 83 ? 17.067 -3.508 -9.594 1.00 75.75 83 HIS A CA 1
ATOM 672 C C . HIS A 1 83 ? 18.505 -3.024 -9.382 1.00 75.75 83 HIS A C 1
ATOM 674 O O . HIS A 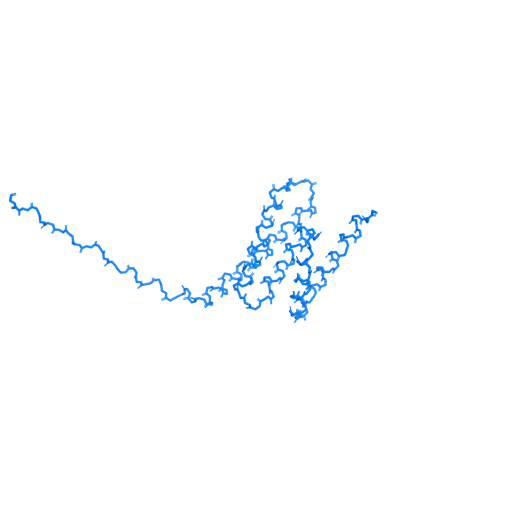1 83 ? 18.968 -2.863 -8.254 1.00 75.75 83 HIS A O 1
ATOM 680 N N . ILE A 1 84 ? 19.224 -2.830 -10.488 1.00 74.00 84 ILE A N 1
ATOM 681 C CA . ILE A 1 84 ? 20.508 -2.136 -10.492 1.00 74.00 84 ILE A CA 1
ATOM 682 C C . ILE A 1 84 ? 20.175 -0.643 -10.531 1.00 74.00 84 ILE A C 1
ATOM 684 O O . ILE A 1 84 ? 19.578 -0.182 -11.500 1.00 74.00 84 ILE A O 1
ATOM 688 N N . GLU A 1 85 ? 20.519 0.080 -9.464 1.00 68.81 85 GLU A N 1
ATOM 689 C CA . GLU A 1 85 ? 20.370 1.541 -9.402 1.00 68.81 85 GLU A CA 1
ATOM 690 C C . GLU A 1 85 ? 21.099 2.196 -10.597 1.00 68.81 85 GLU A C 1
ATOM 692 O O . GLU A 1 85 ? 22.150 1.706 -11.026 1.00 68.81 85 GLU A O 1
ATOM 697 N N . ASP A 1 86 ? 20.537 3.285 -11.132 1.00 64.88 86 ASP A N 1
ATOM 698 C CA . ASP A 1 86 ? 21.030 4.061 -12.283 1.00 64.88 86 ASP A CA 1
ATOM 699 C C . ASP A 1 86 ? 20.861 3.398 -13.672 1.00 64.88 86 ASP A C 1
ATOM 701 O O . ASP A 1 86 ? 21.366 3.913 -14.676 1.00 64.88 86 ASP A O 1
ATOM 705 N N . GLU A 1 87 ? 20.151 2.266 -13.775 1.00 76.00 87 GLU A N 1
ATOM 706 C CA . GLU A 1 87 ? 19.829 1.639 -15.071 1.00 76.00 87 GLU A CA 1
ATOM 707 C C . GLU A 1 87 ? 18.574 2.249 -15.727 1.00 76.00 87 GLU A C 1
ATOM 709 O O . GLU A 1 87 ? 18.527 2.405 -16.951 1.00 76.00 87 GLU A O 1
ATOM 714 N N . ASP A 1 88 ? 17.573 2.628 -14.924 1.00 79.75 88 ASP A N 1
ATOM 715 C CA . ASP A 1 88 ? 16.344 3.289 -15.378 1.00 79.75 88 ASP A CA 1
ATOM 716 C C . ASP A 1 88 ? 15.876 4.321 -14.343 1.00 79.75 88 ASP A C 1
ATOM 718 O O . ASP A 1 88 ? 15.258 3.985 -13.331 1.00 79.75 88 ASP A O 1
ATOM 722 N N . GLU A 1 89 ? 16.128 5.600 -14.638 1.00 82.94 89 GLU A N 1
ATOM 723 C CA . GLU A 1 89 ? 15.773 6.731 -13.771 1.00 82.94 89 GLU A CA 1
ATOM 724 C C . GLU A 1 89 ? 14.280 6.761 -13.399 1.00 82.94 89 GLU A C 1
ATOM 726 O O . GLU A 1 89 ? 13.924 7.219 -12.313 1.00 82.94 89 GLU A O 1
ATOM 731 N N . ASN A 1 90 ? 13.386 6.267 -14.268 1.00 80.62 90 ASN A N 1
ATOM 732 C CA . ASN A 1 90 ? 11.959 6.231 -13.947 1.00 80.62 90 ASN A CA 1
ATOM 733 C C . ASN A 1 90 ? 11.651 5.150 -12.915 1.00 80.62 90 ASN A C 1
ATOM 735 O O . ASN A 1 90 ? 10.827 5.373 -12.032 1.00 80.62 90 ASN A O 1
ATOM 739 N N . VAL A 1 91 ? 12.289 3.981 -13.024 1.00 80.25 91 VAL A N 1
ATOM 740 C CA . VAL A 1 91 ? 12.127 2.899 -12.045 1.00 80.25 91 VAL A CA 1
ATOM 741 C C . VAL A 1 91 ? 12.692 3.333 -10.698 1.00 80.25 91 VAL A C 1
ATOM 743 O O . VAL A 1 91 ? 12.035 3.129 -9.680 1.00 80.25 91 VAL A O 1
ATOM 746 N N . ASP A 1 92 ? 13.846 3.996 -10.691 1.00 83.94 92 ASP A N 1
ATOM 747 C CA . ASP A 1 92 ? 14.465 4.501 -9.465 1.00 83.94 92 ASP A CA 1
ATOM 748 C C . ASP A 1 92 ? 13.582 5.542 -8.766 1.00 83.94 92 ASP A C 1
ATOM 750 O O . ASP A 1 92 ? 13.348 5.444 -7.559 1.00 83.94 92 ASP A O 1
ATOM 754 N N . LEU A 1 93 ? 13.021 6.493 -9.523 1.00 87.38 93 LEU A N 1
ATOM 755 C CA . LEU A 1 93 ? 12.082 7.488 -8.997 1.00 87.38 93 LEU A CA 1
ATOM 756 C C . LEU A 1 93 ? 10.846 6.820 -8.392 1.00 87.38 93 LEU A C 1
ATOM 758 O O . LEU A 1 93 ? 10.467 7.101 -7.258 1.00 87.38 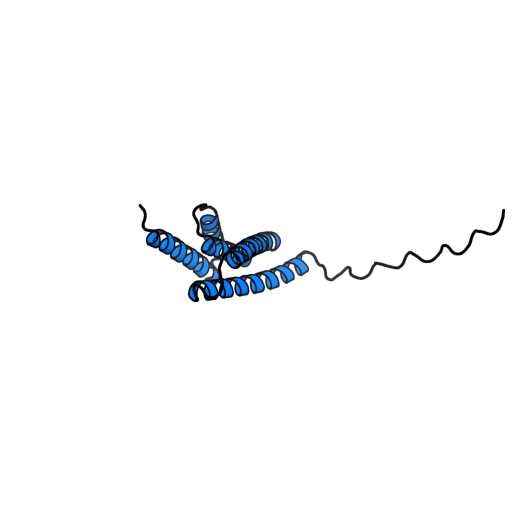93 LEU A O 1
ATOM 762 N N . VAL A 1 94 ? 10.265 5.877 -9.125 1.00 85.12 94 VAL A N 1
ATOM 763 C CA . VAL A 1 94 ? 9.081 5.136 -8.702 1.00 85.12 94 VAL A CA 1
ATOM 764 C C . VAL A 1 94 ? 9.342 4.301 -7.439 1.00 85.12 94 VAL A C 1
ATOM 766 O O . VAL A 1 94 ? 8.497 4.232 -6.544 1.00 85.12 94 VAL A O 1
ATOM 769 N N . MET A 1 95 ? 10.508 3.666 -7.339 1.00 87.81 95 MET A N 1
ATOM 770 C CA . MET A 1 95 ? 10.897 2.899 -6.158 1.00 87.81 95 MET A CA 1
ATOM 771 C C . MET A 1 95 ? 11.192 3.807 -4.962 1.00 87.81 95 MET A C 1
ATOM 773 O O . MET A 1 95 ? 10.893 3.424 -3.831 1.00 87.81 95 MET A O 1
ATOM 777 N N . ALA A 1 96 ? 11.744 5.001 -5.183 1.00 90.81 96 ALA A N 1
ATOM 778 C CA . ALA A 1 96 ? 11.944 5.987 -4.127 1.00 90.81 96 ALA A CA 1
ATOM 779 C C . ALA A 1 96 ? 10.608 6.515 -3.579 1.00 90.81 96 ALA A C 1
ATOM 781 O O . ALA A 1 96 ? 10.436 6.566 -2.363 1.00 90.81 96 ALA A O 1
ATOM 782 N N . GLU A 1 97 ? 9.651 6.838 -4.455 1.00 89.94 97 GLU A N 1
ATOM 783 C CA . GLU A 1 97 ? 8.296 7.253 -4.067 1.00 89.94 97 GLU A CA 1
ATOM 784 C C . GLU A 1 97 ? 7.610 6.189 -3.202 1.00 89.94 97 GLU A C 1
ATOM 786 O O . GLU A 1 97 ? 7.191 6.492 -2.087 1.00 89.94 97 GLU A O 1
ATOM 791 N N . LEU A 1 98 ? 7.602 4.926 -3.650 1.00 90.06 98 LEU A N 1
ATOM 792 C CA . LEU A 1 98 ? 7.046 3.819 -2.862 1.00 90.06 98 LEU A CA 1
ATOM 793 C C . LEU A 1 98 ? 7.732 3.646 -1.503 1.00 90.06 98 LEU A C 1
ATOM 795 O O . LEU A 1 98 ? 7.082 3.287 -0.526 1.00 90.06 98 LEU A O 1
ATOM 799 N N . GLY A 1 99 ? 9.047 3.864 -1.439 1.00 92.31 99 GLY A N 1
ATOM 800 C CA . GLY A 1 99 ? 9.791 3.790 -0.184 1.00 92.31 99 GLY A CA 1
ATOM 801 C C . GLY A 1 99 ? 9.318 4.839 0.821 1.00 92.31 99 GLY A C 1
ATOM 802 O O . GLY A 1 99 ? 9.098 4.512 1.984 1.00 92.31 99 GLY A O 1
ATOM 803 N N . ASN A 1 100 ? 9.099 6.073 0.359 1.00 94.19 100 ASN A N 1
ATOM 804 C CA . ASN A 1 100 ? 8.593 7.154 1.203 1.00 94.19 100 ASN A CA 1
ATOM 805 C C . ASN A 1 100 ? 7.162 6.871 1.682 1.00 94.19 100 ASN A C 1
ATOM 807 O O . ASN A 1 100 ? 6.891 6.994 2.872 1.00 94.19 100 ASN A O 1
ATOM 811 N N . GLU A 1 101 ? 6.276 6.426 0.784 1.00 93.06 101 GLU A N 1
ATOM 812 C CA . GLU A 1 101 ? 4.894 6.058 1.134 1.00 93.06 101 GLU A CA 1
ATOM 813 C C . GLU A 1 101 ? 4.854 4.946 2.198 1.00 93.06 101 GLU A C 1
ATOM 815 O O . GLU A 1 101 ? 4.072 5.008 3.146 1.00 93.06 101 GLU A O 1
ATOM 820 N N . LEU A 1 102 ? 5.732 3.943 2.085 1.00 94.25 102 LEU A N 1
ATOM 821 C CA . LEU A 1 102 ? 5.854 2.865 3.071 1.00 94.25 102 LEU A CA 1
ATOM 822 C C . LEU A 1 102 ? 6.382 3.351 4.421 1.00 94.25 102 LEU A C 1
ATOM 824 O O . LEU A 1 102 ? 5.913 2.894 5.465 1.00 94.25 102 LEU A O 1
ATOM 828 N N . ASP A 1 103 ? 7.363 4.250 4.414 1.00 94.88 103 ASP A N 1
ATOM 829 C CA . ASP A 1 103 ? 7.925 4.811 5.639 1.00 94.88 103 ASP A CA 1
ATOM 830 C C . ASP A 1 103 ? 6.894 5.665 6.391 1.00 94.88 103 ASP A C 1
ATOM 832 O O . ASP A 1 103 ? 6.774 5.534 7.614 1.00 94.88 103 ASP A O 1
ATOM 836 N N . GLU A 1 104 ? 6.119 6.477 5.667 1.00 94.56 104 GLU A N 1
ATOM 837 C CA . GLU A 1 104 ? 4.999 7.251 6.213 1.00 94.56 104 GLU A CA 1
ATOM 838 C C . GLU A 1 104 ? 3.925 6.326 6.796 1.00 94.56 104 GLU A C 1
ATOM 840 O O . GLU A 1 104 ? 3.595 6.438 7.979 1.00 94.56 104 GLU A O 1
ATOM 845 N N . LEU A 1 105 ? 3.458 5.348 6.011 1.00 94.38 105 LEU A N 1
ATOM 846 C CA . LEU A 1 105 ? 2.452 4.381 6.443 1.00 94.38 105 LEU A CA 1
ATOM 847 C C . LEU A 1 105 ? 2.893 3.626 7.703 1.00 94.38 105 LEU A C 1
ATOM 849 O O . LEU A 1 105 ? 2.137 3.505 8.667 1.00 94.38 105 LEU A O 1
ATOM 853 N N . ARG A 1 106 ? 4.137 3.137 7.731 1.00 94.25 106 ARG A N 1
ATOM 854 C CA . ARG A 1 106 ? 4.694 2.439 8.895 1.00 94.25 106 ARG A CA 1
ATOM 855 C C . ARG A 1 106 ? 4.711 3.336 10.129 1.00 94.25 106 ARG A C 1
ATOM 857 O O . ARG A 1 106 ? 4.385 2.854 11.210 1.00 94.25 106 ARG A O 1
ATOM 864 N N . SER A 1 107 ? 5.088 4.607 9.988 1.00 93.88 107 SER A N 1
ATOM 865 C CA . SER A 1 107 ? 5.096 5.552 11.109 1.00 93.88 107 SER A CA 1
ATOM 866 C C . SER A 1 107 ? 3.694 5.731 11.695 1.00 93.88 107 SER A C 1
ATOM 868 O O . SER A 1 107 ? 3.527 5.632 12.909 1.00 93.88 107 SER A O 1
ATOM 870 N N . THR A 1 108 ? 2.687 5.931 10.842 1.00 92.88 108 THR A N 1
ATOM 871 C CA . THR A 1 108 ? 1.287 6.085 11.265 1.00 92.88 108 THR A CA 1
ATOM 872 C C . THR A 1 108 ? 0.756 4.828 11.954 1.00 92.88 108 THR A C 1
ATOM 874 O O . THR A 1 108 ? 0.137 4.907 13.013 1.00 92.88 108 THR A O 1
ATOM 877 N N . LEU A 1 109 ? 1.036 3.647 11.401 1.00 92.88 109 LEU A N 1
ATOM 878 C CA . LEU A 1 109 ? 0.574 2.387 11.985 1.00 92.88 109 LEU A CA 1
ATOM 879 C C . LEU A 1 109 ? 1.281 2.058 13.303 1.00 92.88 109 LEU A C 1
ATOM 881 O O . LEU A 1 109 ? 0.649 1.523 14.210 1.00 92.88 109 LEU A O 1
ATOM 885 N N . GLN A 1 110 ? 2.565 2.394 13.450 1.00 91.62 110 GLN A N 1
ATOM 886 C CA . GLN A 1 110 ? 3.285 2.219 14.716 1.00 91.62 110 GLN A CA 1
ATOM 887 C C . GLN A 1 110 ? 2.669 3.045 15.847 1.00 91.62 110 GLN A C 1
ATOM 889 O O . GLN A 1 110 ? 2.531 2.536 16.961 1.00 91.62 110 GLN A O 1
ATOM 894 N N . GLU A 1 111 ? 2.275 4.286 15.563 1.00 90.38 111 GLU A N 1
ATOM 895 C CA . GLU A 1 111 ? 1.551 5.136 16.510 1.00 90.38 111 GLU A CA 1
ATOM 896 C C . GLU A 1 111 ? 0.196 4.510 16.876 1.00 90.38 111 GLU A C 1
ATOM 898 O O . GLU A 1 111 ? -0.061 4.255 18.052 1.00 90.38 111 GLU A O 1
ATOM 903 N N . GLY A 1 112 ? -0.604 4.112 15.881 1.00 87.81 112 GLY A N 1
ATOM 904 C CA . GLY A 1 112 ? -1.904 3.473 16.122 1.00 87.81 112 GLY A CA 1
ATOM 905 C C . GLY A 1 112 ? -1.821 2.135 16.877 1.00 87.81 112 GLY A C 1
ATOM 906 O O . GLY A 1 112 ? -2.673 1.831 17.712 1.00 87.81 112 GLY A O 1
ATOM 907 N N . ILE A 1 113 ? -0.783 1.324 16.642 1.00 89.75 113 ILE A N 1
ATOM 908 C CA . ILE A 1 113 ? -0.529 0.088 17.403 1.00 89.75 113 ILE A CA 1
ATOM 909 C C . ILE A 1 113 ? -0.174 0.424 18.853 1.00 89.75 113 ILE A C 1
ATOM 911 O O . ILE A 1 113 ? -0.702 -0.207 19.771 1.00 89.75 113 ILE A O 1
ATOM 915 N N . ARG A 1 114 ? 0.703 1.410 19.079 1.00 88.38 114 ARG A N 1
ATOM 916 C CA . ARG A 1 114 ? 1.084 1.847 20.430 1.00 88.38 114 ARG A CA 1
ATOM 917 C C . ARG A 1 114 ? -0.142 2.284 21.229 1.00 88.38 114 ARG A C 1
ATOM 919 O O . ARG A 1 114 ? -0.290 1.853 22.373 1.00 88.38 114 ARG A O 1
ATOM 926 N N . GLU A 1 115 ? -1.031 3.052 20.601 1.00 87.00 115 GLU A N 1
ATOM 927 C CA . GLU A 1 115 ? -2.312 3.473 21.173 1.00 87.00 115 GLU A CA 1
ATOM 928 C C . GLU A 1 115 ? -3.241 2.279 21.450 1.00 87.00 115 GLU A C 1
ATOM 930 O O . GLU A 1 115 ? -3.740 2.133 22.566 1.00 87.00 115 GLU A O 1
ATOM 935 N N . LYS A 1 116 ? -3.437 1.376 20.474 1.00 85.75 116 LYS A N 1
ATOM 936 C CA . LYS A 1 116 ? -4.332 0.206 20.604 1.00 85.75 116 LYS A CA 1
ATOM 937 C C . LYS A 1 116 ? -3.927 -0.729 2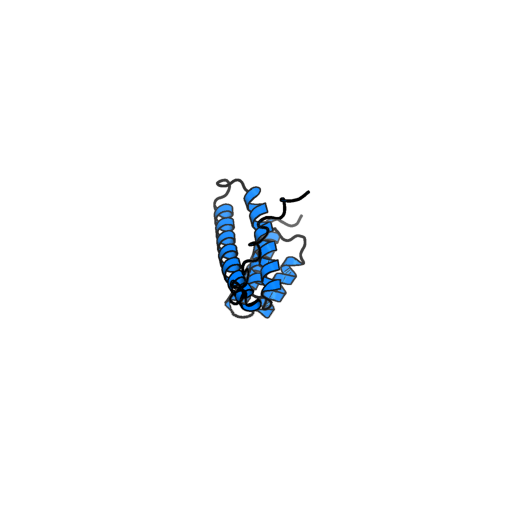1.744 1.00 85.75 116 LYS A C 1
ATOM 939 O O . LYS A 1 116 ? -4.797 -1.305 22.397 1.00 85.75 116 LYS A O 1
ATOM 944 N N . PHE A 1 117 ? -2.627 -0.908 21.966 1.00 84.50 117 PHE A N 1
ATOM 945 C CA . PHE A 1 117 ? -2.094 -1.825 22.978 1.00 84.50 117 PHE A CA 1
ATOM 946 C C . PHE A 1 117 ? -1.606 -1.128 24.256 1.00 84.50 117 PHE A C 1
ATOM 948 O O . PHE A 1 117 ? -1.072 -1.804 25.131 1.00 84.50 117 PHE A O 1
ATOM 955 N N . ASN A 1 118 ? -1.826 0.186 24.389 1.00 73.19 118 ASN A N 1
ATOM 956 C CA . ASN A 1 118 ? -1.496 0.988 25.570 1.00 73.19 118 ASN A CA 1
ATOM 957 C C . ASN A 1 118 ? -0.068 0.740 26.097 1.00 73.19 118 ASN A C 1
ATOM 959 O O . ASN A 1 118 ? 0.148 0.590 27.299 1.00 73.19 118 ASN A O 1
ATOM 963 N N . PHE A 1 119 ? 0.922 0.699 25.198 1.00 60.97 119 PHE A N 1
ATOM 964 C CA . PHE A 1 119 ? 2.336 0.495 25.557 1.00 60.97 119 PHE A CA 1
ATOM 965 C C . PHE A 1 119 ? 2.944 1.652 26.388 1.00 60.97 119 PHE A C 1
ATOM 967 O O . PHE A 1 119 ? 4.135 1.624 26.683 1.00 60.97 119 PHE A O 1
ATOM 974 N N . ASP A 1 120 ? 2.143 2.647 26.786 1.00 57.75 120 ASP A N 1
ATOM 975 C CA . ASP A 1 120 ? 2.559 3.828 27.551 1.00 57.75 120 ASP A CA 1
ATOM 976 C C . ASP A 1 120 ? 2.404 3.709 29.082 1.00 57.75 120 ASP A C 1
ATOM 978 O O . ASP A 1 120 ? 2.795 4.641 29.782 1.00 57.75 120 ASP A O 1
ATOM 982 N N . GLU A 1 121 ? 1.900 2.593 29.637 1.00 52.94 121 GLU A N 1
ATOM 983 C CA . GLU A 1 121 ? 1.651 2.480 31.095 1.00 52.94 121 GLU A CA 1
ATOM 984 C C . GLU A 1 121 ? 2.446 1.417 31.887 1.00 52.94 121 GLU A C 1
ATOM 986 O O . GLU A 1 121 ? 2.298 1.369 33.106 1.00 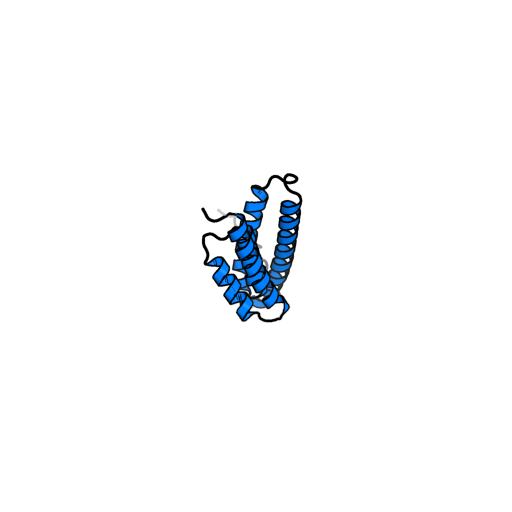52.94 121 GLU A O 1
ATOM 991 N N . GLU A 1 122 ? 3.352 0.619 31.304 1.00 50.47 122 GLU A N 1
ATOM 992 C CA . GLU A 1 122 ? 4.120 -0.383 32.086 1.00 50.47 122 GLU A CA 1
ATOM 993 C C . GLU A 1 122 ? 5.630 -0.425 31.784 1.00 50.47 122 GLU A C 1
ATOM 995 O O . GLU A 1 122 ? 6.202 -1.477 31.509 1.00 50.47 122 GLU A O 1
ATOM 1000 N N . GLU A 1 123 ? 6.321 0.710 31.919 1.00 48.78 123 GLU A N 1
ATOM 1001 C CA . GLU A 1 123 ? 7.792 0.741 32.036 1.00 48.78 123 GLU A CA 1
ATOM 1002 C C . GLU A 1 123 ? 8.249 1.047 33.479 1.00 48.78 123 GLU A C 1
ATOM 1004 O O . GLU A 1 123 ? 9.213 1.774 33.687 1.00 48.78 123 GLU A O 1
ATOM 1009 N N . ASP A 1 124 ? 7.554 0.518 34.502 1.00 46.69 124 ASP A N 1
ATOM 1010 C CA . ASP A 1 124 ? 7.907 0.801 35.909 1.00 46.69 124 ASP A CA 1
ATOM 1011 C C . ASP A 1 124 ? 7.685 -0.366 36.901 1.00 46.69 124 ASP A C 1
ATOM 1013 O O . ASP A 1 124 ? 7.254 -0.179 38.040 1.00 46.69 124 ASP A O 1
ATOM 1017 N N . SER A 1 125 ? 8.003 -1.614 36.514 1.00 45.47 125 SER A N 1
ATOM 1018 C CA . SER A 1 125 ? 8.180 -2.687 37.518 1.00 45.47 125 SER A CA 1
ATOM 1019 C C . SER A 1 125 ? 9.151 -3.819 37.148 1.00 45.47 125 SER A C 1
ATOM 1021 O O . SER A 1 125 ? 8.887 -4.990 37.402 1.00 45.47 125 SER A O 1
ATOM 1023 N N . ILE A 1 126 ? 10.363 -3.501 36.685 1.00 48.94 126 ILE A N 1
ATOM 1024 C CA . ILE A 1 126 ? 11.508 -4.395 36.963 1.00 48.94 126 ILE A CA 1
ATOM 1025 C C . ILE A 1 126 ? 12.164 -3.899 38.258 1.00 48.94 126 ILE A C 1
ATOM 1027 O O . ILE A 1 126 ? 13.268 -3.364 38.282 1.00 48.94 126 ILE A O 1
ATOM 1031 N N . SER A 1 127 ? 11.405 -4.014 39.353 1.00 44.81 127 SER A N 1
ATOM 1032 C CA . SER A 1 127 ? 11.891 -3.767 40.709 1.00 44.81 127 SER A CA 1
ATOM 1033 C C . SER A 1 127 ? 12.867 -4.876 41.094 1.00 44.81 127 SER A C 1
ATOM 1035 O O . SER A 1 127 ? 12.524 -6.057 41.081 1.00 44.81 127 SER A O 1
ATOM 1037 N N . ALA A 1 128 ? 14.087 -4.454 41.413 1.00 53.34 128 ALA A N 1
ATOM 1038 C CA . ALA A 1 128 ? 15.214 -5.224 41.911 1.00 53.34 128 ALA A CA 1
ATOM 1039 C C . ALA A 1 128 ? 14.843 -6.452 42.767 1.00 53.34 128 ALA A C 1
ATOM 1041 O O . ALA A 1 128 ? 14.353 -6.334 43.893 1.00 53.34 128 ALA A O 1
ATOM 1042 N N . HIS A 1 129 ? 15.203 -7.636 42.277 1.00 48.06 129 HIS A N 1
ATOM 1043 C CA . HIS A 1 129 ? 15.410 -8.794 43.136 1.00 48.06 129 HIS A CA 1
ATOM 1044 C C . HIS A 1 129 ? 16.654 -9.554 42.687 1.00 48.06 129 HIS A C 1
ATOM 1046 O O . HIS A 1 129 ? 16.567 -10.579 42.024 1.00 48.06 129 HIS A O 1
ATOM 1052 N N . ASP A 1 130 ? 17.818 -9.000 43.027 1.00 51.91 130 ASP A N 1
ATOM 1053 C CA . ASP A 1 130 ? 19.007 -9.818 43.263 1.00 51.91 130 ASP A CA 1
ATOM 1054 C C . ASP A 1 130 ? 19.977 -9.056 44.177 1.00 51.91 130 ASP A C 1
ATOM 1056 O O . ASP A 1 130 ? 20.954 -8.453 43.740 1.00 51.91 130 ASP A O 1
ATOM 1060 N N . ASP A 1 131 ? 19.640 -9.014 45.467 1.00 51.38 131 ASP A N 1
ATOM 1061 C CA . ASP A 1 131 ? 20.569 -8.614 46.524 1.00 51.38 131 ASP A CA 1
ATOM 1062 C C . ASP A 1 131 ? 20.231 -9.413 47.796 1.00 51.38 131 ASP A C 1
ATOM 1064 O O . ASP A 1 131 ? 19.376 -9.015 48.578 1.00 51.38 131 ASP A O 1
ATOM 1068 N N . GLU A 1 132 ? 20.795 -10.624 47.910 1.00 51.34 132 GLU A N 1
ATOM 1069 C CA . GLU A 1 132 ? 21.323 -11.237 49.148 1.00 51.34 132 GLU A CA 1
ATOM 1070 C C . GLU A 1 132 ? 21.587 -12.745 48.955 1.00 51.34 132 GLU A C 1
ATOM 1072 O O . GLU A 1 132 ? 20.739 -13.596 49.213 1.00 51.34 132 GLU A O 1
ATOM 1077 N N . VAL A 1 133 ? 22.828 -13.101 48.611 1.00 53.09 133 VAL A N 1
ATOM 1078 C CA . VAL A 1 133 ? 23.467 -14.307 49.172 1.00 53.09 133 VAL A CA 1
ATOM 1079 C C . VAL A 1 133 ? 24.857 -13.941 49.686 1.00 53.09 133 VAL A C 1
ATOM 1081 O O . VAL A 1 133 ? 25.889 -14.388 49.189 1.00 53.09 133 VAL A O 1
ATOM 1084 N N . ALA A 1 134 ? 24.878 -13.083 50.706 1.00 51.59 134 ALA A N 1
ATOM 1085 C CA . ALA A 1 134 ? 26.033 -12.961 51.575 1.00 51.59 134 ALA A CA 1
ATOM 1086 C C . ALA A 1 134 ? 26.085 -14.176 52.522 1.00 51.59 134 ALA A C 1
ATOM 1088 O O . ALA A 1 134 ? 25.231 -14.361 53.382 1.00 51.59 134 ALA A O 1
ATOM 1089 N N . ASP A 1 135 ? 27.137 -14.971 52.342 1.00 52.81 135 ASP A N 1
ATOM 1090 C CA . ASP A 1 135 ? 27.896 -15.628 53.409 1.00 52.81 135 ASP A CA 1
ATOM 1091 C C . ASP A 1 135 ? 27.214 -16.750 54.226 1.00 52.81 135 ASP A C 1
ATOM 1093 O O . ASP A 1 135 ? 26.730 -16.563 55.339 1.00 52.81 135 ASP A O 1
ATOM 1097 N N . THR A 1 136 ? 27.293 -17.986 53.720 1.00 51.47 136 THR A N 1
ATOM 1098 C CA . THR A 1 136 ? 27.309 -19.197 54.568 1.00 51.47 136 THR A CA 1
ATOM 1099 C C . THR A 1 136 ? 28.332 -20.216 54.059 1.00 51.47 136 THR A C 1
ATOM 1101 O O . THR A 1 136 ? 28.002 -21.326 53.652 1.00 51.47 136 THR A O 1
ATOM 1104 N N . GLN A 1 137 ? 29.619 -19.862 54.112 1.00 51.22 137 GLN A N 1
ATOM 1105 C CA . GLN A 1 137 ? 30.692 -20.862 54.192 1.00 51.22 137 GLN A CA 1
ATOM 1106 C C . GLN A 1 137 ? 31.670 -20.520 55.320 1.00 51.22 137 GLN A C 1
ATOM 1108 O O . GLN A 1 137 ? 32.838 -20.208 55.117 1.00 51.22 137 GLN A O 1
ATOM 1113 N N . ALA A 1 138 ? 31.174 -20.661 56.547 1.00 50.59 138 ALA A N 1
ATOM 1114 C CA . ALA A 1 138 ? 31.988 -20.988 57.706 1.00 50.59 138 ALA A CA 1
ATOM 1115 C C . ALA A 1 138 ? 31.278 -22.113 58.477 1.00 50.59 138 ALA A C 1
ATOM 1117 O O . ALA A 1 138 ? 30.101 -21.980 58.801 1.00 50.59 138 ALA A O 1
ATOM 1118 N N . MET A 1 139 ? 32.028 -23.175 58.796 1.00 46.72 139 MET A N 1
ATOM 1119 C CA . MET A 1 139 ? 31.618 -24.444 59.436 1.00 46.72 139 MET A CA 1
ATOM 1120 C C . MET A 1 139 ? 30.959 -25.433 58.447 1.00 46.72 139 MET A C 1
ATOM 1122 O O . MET A 1 139 ? 29.872 -25.181 57.950 1.00 46.72 139 MET A O 1
ATOM 1126 N N . SER A 1 140 ? 31.565 -26.566 58.076 1.00 44.59 140 SER A N 1
ATOM 1127 C CA . SER A 1 140 ? 32.399 -27.498 58.846 1.00 44.59 140 SER A CA 1
ATOM 1128 C C . SER A 1 140 ? 33.402 -28.261 57.980 1.00 44.59 140 SER A C 1
ATOM 1130 O O . SER A 1 140 ? 33.168 -28.383 56.760 1.00 44.59 140 SER A O 1
#

Radius of gyration: 23.68 Å; chains: 1; bounding box: 47×38×87 Å

Sequence (140 aa):
MANDGSIRCQYTERTNEAAKFYWEDGLEECVALAQELLDDPDMPRYYRIKALVLLGATVDDVVEANDYSINAEALWRLEKRWHIEDEDENVDLVMAELGNELDELRSTLQEGIREKFNFDEEEDSISAHDDEVADTQAMS

Foldseek 3Di:
DPDPVVVVVVLVVLLVVLVVCVVVVVLVSNLVSLVVQCVDPPRDLLSVLSSLLSNLVRPPPLVVSVVSLVVSVVSLVVVVVVDDPPPDPVVVVSSVVSVVSSVVSVVVSVVVVCVVVVVPPPPPPPPDDDDDDPDDPDDD